Protein AF-A0A935R454-F1 (afdb_monomer)

Structure (mmCIF, N/CA/C/O backbone):
data_AF-A0A935R454-F1
#
_entry.id   AF-A0A935R454-F1
#
loop_
_atom_site.group_PDB
_atom_site.id
_atom_site.type_symbol
_atom_site.label_atom_id
_atom_site.label_alt_id
_atom_site.label_comp_id
_atom_site.label_asym_id
_atom_site.label_entity_id
_atom_site.label_seq_id
_atom_site.pdbx_PDB_ins_code
_atom_site.Cartn_x
_atom_site.Cartn_y
_atom_site.Cartn_z
_atom_site.occupancy
_atom_site.B_iso_or_equiv
_atom_site.auth_seq_id
_atom_site.auth_comp_id
_atom_site.auth_asym_id
_atom_site.auth_atom_id
_atom_site.pdbx_PDB_model_num
ATOM 1 N N . MET A 1 1 ? -0.059 17.814 -6.942 1.00 78.50 1 MET A N 1
ATOM 2 C CA . MET A 1 1 ? -0.099 16.395 -6.519 1.00 78.50 1 MET A CA 1
ATOM 3 C C . MET A 1 1 ? 0.068 16.207 -5.015 1.00 78.50 1 MET A C 1
ATOM 5 O O . MET A 1 1 ? -0.804 15.588 -4.428 1.00 78.50 1 MET A O 1
ATOM 9 N N . GLY A 1 2 ? 1.094 16.773 -4.363 1.00 90.25 2 GLY A N 1
ATOM 10 C CA . GLY A 1 2 ? 1.330 16.568 -2.919 1.00 90.25 2 GLY A CA 1
ATOM 11 C C . GLY A 1 2 ? 0.127 16.849 -2.003 1.00 90.25 2 GLY A C 1
ATOM 12 O O . GLY A 1 2 ? -0.226 16.001 -1.195 1.00 90.25 2 GLY A O 1
ATOM 13 N N . ILE A 1 3 ? -0.570 17.978 -2.187 1.00 94.25 3 ILE A N 1
ATOM 14 C CA . ILE A 1 3 ? -1.770 18.321 -1.391 1.00 94.25 3 ILE A CA 1
ATOM 15 C C . ILE A 1 3 ? -2.903 17.301 -1.583 1.00 94.25 3 ILE A C 1
ATOM 17 O O . ILE A 1 3 ? -3.573 16.946 -0.619 1.00 94.25 3 ILE A O 1
ATOM 21 N N . LEU A 1 4 ? -3.093 16.792 -2.805 1.00 93.69 4 LEU A N 1
ATOM 22 C CA . LEU A 1 4 ? -4.108 15.772 -3.092 1.00 93.69 4 LEU A CA 1
ATOM 23 C C . LEU A 1 4 ? -3.781 14.453 -2.387 1.00 93.69 4 LEU A C 1
ATOM 25 O O . LEU A 1 4 ? -4.670 13.838 -1.808 1.00 93.69 4 LEU A O 1
ATOM 29 N N . ILE A 1 5 ? -2.505 14.053 -2.387 1.00 92.44 5 ILE A N 1
ATOM 30 C CA . ILE A 1 5 ? -2.034 12.842 -1.700 1.00 92.44 5 ILE A CA 1
ATOM 31 C C . ILE A 1 5 ? -2.239 12.980 -0.190 1.00 92.44 5 ILE A C 1
ATOM 33 O O . ILE A 1 5 ? -2.817 12.096 0.436 1.00 92.44 5 ILE A O 1
ATOM 37 N N . VAL A 1 6 ? -1.823 14.107 0.393 1.00 95.19 6 VAL A N 1
ATOM 38 C CA . VAL A 1 6 ? -1.998 14.377 1.828 1.00 95.19 6 VAL A CA 1
ATOM 39 C C . VAL A 1 6 ? -3.483 14.415 2.201 1.00 95.19 6 VAL A C 1
ATOM 41 O O . VAL A 1 6 ? -3.870 13.829 3.208 1.00 95.19 6 VAL A O 1
ATOM 44 N N . GLY A 1 7 ? -4.325 15.038 1.372 1.00 96.62 7 GLY A N 1
ATOM 45 C CA . GLY A 1 7 ? -5.773 15.080 1.574 1.00 96.62 7 GLY A CA 1
ATOM 46 C C . GLY A 1 7 ? -6.421 13.694 1.523 1.00 96.62 7 GLY A C 1
ATOM 47 O O . GLY A 1 7 ? -7.168 13.332 2.431 1.00 96.62 7 GLY A O 1
ATOM 48 N N . ALA A 1 8 ? -6.095 12.891 0.507 1.00 94.31 8 ALA A N 1
ATOM 49 C CA . ALA A 1 8 ? -6.596 11.524 0.371 1.00 94.31 8 ALA A CA 1
ATOM 50 C C . ALA A 1 8 ? -6.142 10.631 1.535 1.00 94.31 8 ALA A C 1
ATOM 52 O O . ALA A 1 8 ? -6.946 9.886 2.093 1.00 94.31 8 ALA A O 1
ATOM 53 N N . MET A 1 9 ? -4.880 10.751 1.953 1.00 94.12 9 MET A N 1
ATOM 54 C CA . MET A 1 9 ? -4.337 10.002 3.084 1.00 94.12 9 MET A CA 1
ATOM 55 C C . MET A 1 9 ? -4.991 10.417 4.407 1.00 94.12 9 MET A C 1
ATOM 57 O O . MET A 1 9 ? -5.334 9.560 5.218 1.00 94.12 9 MET A O 1
ATOM 61 N N . GLY A 1 10 ? -5.240 11.714 4.608 1.00 96.31 10 GLY A N 1
ATOM 62 C CA . GLY A 1 10 ? -5.985 12.215 5.762 1.00 96.31 10 GLY A CA 1
ATOM 63 C C . GLY A 1 10 ? -7.411 11.662 5.815 1.00 96.31 10 GLY A C 1
ATOM 64 O O . GLY A 1 10 ? -7.822 11.119 6.840 1.00 96.31 10 GLY A O 1
ATOM 65 N N . LEU A 1 11 ? -8.146 11.724 4.700 1.00 96.62 11 LEU A N 1
ATOM 66 C CA . LEU A 1 11 ? -9.494 11.157 4.597 1.00 96.62 11 LEU A CA 1
ATOM 67 C C . LEU A 1 11 ? -9.499 9.650 4.880 1.00 96.62 11 LEU A C 1
ATOM 69 O O . LEU A 1 11 ? -10.340 9.159 5.631 1.00 96.62 11 LEU A O 1
ATOM 73 N N . TYR A 1 12 ? -8.533 8.925 4.322 1.00 95.25 12 TYR A N 1
ATOM 74 C CA . TYR A 1 12 ? -8.371 7.497 4.552 1.00 95.25 12 TYR A CA 1
ATOM 75 C C . TYR A 1 12 ? -8.172 7.165 6.039 1.00 95.25 12 TYR A C 1
ATOM 77 O O . TYR A 1 12 ? -8.845 6.281 6.573 1.00 95.25 12 TYR A O 1
ATOM 85 N N . LEU A 1 13 ? -7.303 7.905 6.734 1.00 95.56 13 LEU A N 1
ATOM 86 C CA . LEU A 1 13 ? -7.059 7.717 8.166 1.00 95.56 13 LEU A CA 1
ATOM 87 C C . LEU A 1 13 ? -8.311 7.999 9.007 1.00 95.56 13 LEU A C 1
ATOM 89 O O . LEU A 1 13 ? -8.588 7.257 9.951 1.00 95.56 13 LEU A O 1
ATOM 93 N N . LEU A 1 14 ? -9.097 9.019 8.647 1.00 97.69 14 LEU A N 1
ATOM 94 C CA . LEU A 1 14 ? -10.372 9.312 9.309 1.00 97.69 14 LEU A CA 1
ATOM 95 C C . LEU A 1 14 ? -11.369 8.158 9.149 1.00 97.69 14 LEU A C 1
ATOM 97 O O . LEU A 1 14 ? -11.993 7.740 10.127 1.00 97.69 14 LEU A O 1
ATOM 101 N N . ILE A 1 15 ? -11.480 7.603 7.939 1.00 97.12 15 ILE A N 1
ATOM 102 C CA . ILE A 1 15 ? -12.331 6.440 7.665 1.00 97.12 15 ILE A CA 1
ATOM 103 C C . ILE A 1 15 ? -11.849 5.231 8.472 1.00 97.12 15 ILE A C 1
ATOM 105 O O . ILE A 1 15 ? -12.650 4.596 9.157 1.00 97.12 15 ILE A O 1
ATOM 109 N N . ALA A 1 16 ? -10.547 4.936 8.452 1.00 96.19 16 ALA A N 1
ATOM 110 C CA . ALA A 1 16 ? -9.969 3.817 9.192 1.00 96.19 16 ALA A CA 1
ATOM 111 C C . ALA A 1 16 ? -10.243 3.921 10.697 1.00 96.19 16 ALA A C 1
ATOM 113 O O . ALA A 1 16 ? -10.654 2.942 11.325 1.00 96.19 16 ALA A O 1
ATOM 114 N N . PHE A 1 17 ? -10.093 5.115 11.269 1.00 97.19 17 PHE A N 1
ATOM 115 C CA . PHE A 1 17 ? -10.397 5.360 12.674 1.00 97.19 17 PHE A CA 1
ATOM 116 C C . PHE A 1 17 ? -11.884 5.139 12.986 1.00 97.19 17 PHE A C 1
ATOM 118 O O . PHE A 1 17 ? -12.220 4.447 13.951 1.00 97.19 17 PHE A O 1
ATOM 125 N N . GLY A 1 18 ? -12.778 5.645 12.130 1.00 97.44 18 GLY A N 1
ATOM 126 C CA . GLY A 1 18 ? -14.220 5.419 12.240 1.00 97.44 18 GLY A CA 1
ATOM 127 C C . GLY A 1 18 ? -14.598 3.936 12.186 1.00 97.44 18 GLY A C 1
ATOM 128 O O . GLY A 1 18 ? -15.379 3.471 13.018 1.00 97.44 18 GLY A O 1
ATOM 129 N N . VAL A 1 19 ? -13.995 3.169 11.273 1.00 97.12 19 VAL A N 1
ATOM 130 C CA . VAL A 1 19 ? -14.208 1.717 11.146 1.00 97.12 19 VAL A CA 1
ATOM 131 C C . VAL A 1 19 ? -13.766 0.980 12.410 1.00 97.12 19 VAL A C 1
ATOM 133 O O . VAL A 1 19 ? -14.515 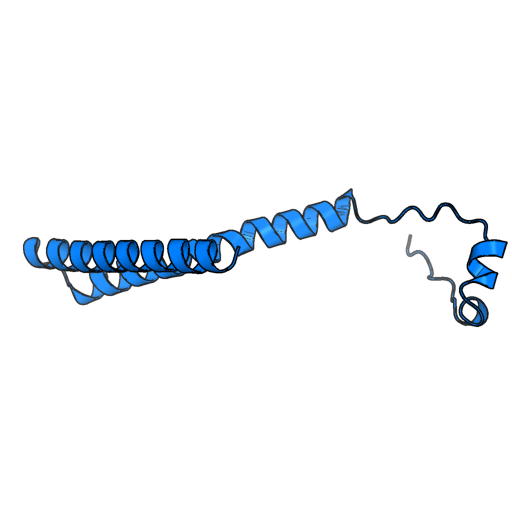0.146 12.923 1.00 97.12 19 VAL A O 1
ATOM 136 N N . VAL A 1 20 ? -12.594 1.305 12.964 1.00 96.88 20 VAL A N 1
ATOM 137 C CA . VAL A 1 20 ? -12.089 0.669 14.193 1.00 96.88 20 VAL A CA 1
ATOM 138 C C . VAL A 1 20 ? -12.986 0.988 15.390 1.00 96.88 20 VAL A C 1
ATOM 140 O O . VAL A 1 20 ? -13.363 0.077 16.133 1.00 96.88 20 VAL A O 1
ATOM 143 N N . ILE A 1 21 ? -13.394 2.249 15.565 1.00 96.81 21 ILE A N 1
ATOM 144 C CA . ILE A 1 21 ? -14.331 2.640 16.631 1.00 96.81 21 ILE A CA 1
ATOM 145 C C . ILE A 1 21 ? -15.677 1.934 16.459 1.00 96.81 21 ILE A C 1
ATOM 147 O O . ILE A 1 21 ? -16.239 1.432 17.438 1.00 96.81 21 ILE A O 1
ATOM 151 N N . GLY A 1 22 ? -16.189 1.865 15.230 1.00 96.62 22 GLY A N 1
ATOM 152 C CA . GLY A 1 22 ? -17.421 1.158 14.898 1.00 96.62 22 GLY A CA 1
ATOM 153 C C . GLY A 1 22 ? -17.338 -0.328 15.249 1.00 96.62 22 GLY A C 1
ATOM 154 O O . GLY A 1 22 ? -18.224 -0.847 15.928 1.00 96.62 22 GLY A O 1
ATOM 155 N N . ALA A 1 23 ? -16.239 -0.992 14.884 1.00 96.38 23 ALA A N 1
ATOM 156 C CA . ALA A 1 23 ? -15.988 -2.397 15.196 1.00 96.38 23 ALA A CA 1
ATOM 157 C C . ALA A 1 23 ? -15.904 -2.651 16.710 1.00 96.38 23 ALA A C 1
ATOM 159 O O . ALA A 1 23 ? -16.514 -3.595 17.218 1.00 96.38 23 ALA A O 1
ATOM 160 N N . ILE A 1 24 ? -15.212 -1.784 17.455 1.00 95.88 24 ILE A N 1
ATOM 161 C CA . ILE A 1 24 ? -15.131 -1.859 18.922 1.00 95.88 24 ILE A CA 1
ATOM 162 C C . ILE A 1 24 ? -16.515 -1.660 19.550 1.00 95.88 24 ILE A C 1
ATOM 164 O O . ILE A 1 24 ? -16.914 -2.427 20.430 1.00 95.88 24 ILE A O 1
ATOM 168 N N . SER A 1 25 ? -17.265 -0.660 19.087 1.00 95.69 25 SER A N 1
ATOM 169 C CA . SER A 1 25 ? -18.609 -0.349 19.584 1.00 95.69 25 SER A CA 1
ATOM 170 C C . SER A 1 25 ? -19.584 -1.494 19.313 1.00 95.69 25 SER A C 1
ATOM 172 O O . SER A 1 25 ? -20.356 -1.874 20.194 1.00 95.69 25 SER A O 1
ATOM 174 N N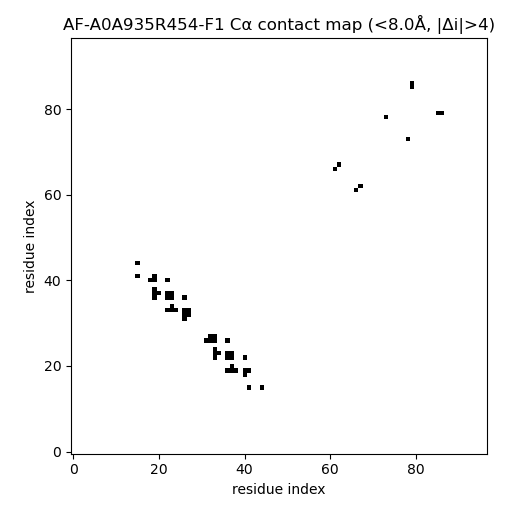 . HIS A 1 26 ? -19.516 -2.091 18.123 1.00 94.69 26 HIS A N 1
ATOM 175 C CA . HIS A 1 26 ? -20.291 -3.272 17.757 1.00 94.69 26 HIS A CA 1
ATOM 176 C C . HIS A 1 26 ? -19.942 -4.468 18.651 1.00 94.69 26 HIS A C 1
ATOM 178 O O . HIS A 1 26 ? -20.845 -5.099 19.203 1.00 94.69 26 HIS A O 1
ATOM 184 N N . ALA A 1 27 ? -18.651 -4.745 18.852 1.00 94.69 27 ALA A N 1
ATOM 185 C CA . ALA A 1 27 ? -18.200 -5.841 19.703 1.00 94.69 27 ALA A CA 1
ATOM 186 C C . ALA A 1 27 ? -18.683 -5.676 21.150 1.00 94.69 27 ALA A C 1
ATOM 188 O O . ALA A 1 27 ? -19.196 -6.630 21.730 1.00 94.69 27 ALA A O 1
ATOM 189 N N . ARG A 1 28 ? -18.608 -4.455 21.698 1.00 94.12 28 ARG A N 1
ATOM 190 C CA . ARG A 1 28 ? -19.084 -4.143 23.053 1.00 94.12 28 ARG A CA 1
ATOM 191 C C . ARG A 1 28 ? -20.584 -4.395 23.209 1.00 94.12 28 ARG A C 1
ATOM 193 O O . ARG A 1 28 ? -20.986 -5.014 24.187 1.00 94.12 28 ARG A O 1
ATOM 200 N N . LYS A 1 29 ? -21.396 -3.962 22.237 1.00 94.81 29 LYS A N 1
ATOM 201 C CA . LYS A 1 29 ? -22.859 -4.155 22.247 1.00 94.81 29 LYS A CA 1
ATOM 202 C C . LYS A 1 29 ? -23.275 -5.628 22.185 1.00 94.81 29 LYS A C 1
ATOM 204 O O . LYS A 1 29 ? -24.311 -5.978 22.728 1.00 94.81 29 LYS A O 1
ATOM 209 N N . HIS A 1 30 ? -22.468 -6.481 21.556 1.00 93.31 30 HIS A N 1
ATOM 210 C CA . HIS A 1 30 ? -22.757 -7.911 21.393 1.00 93.31 30 HIS A CA 1
ATOM 211 C C . HIS A 1 30 ? -22.011 -8.800 22.402 1.00 93.31 30 HIS A C 1
ATOM 213 O O . HIS A 1 30 ? -21.932 -10.009 22.199 1.00 93.31 30 HIS A O 1
ATOM 219 N N . GLY A 1 31 ? -21.401 -8.221 23.446 1.00 92.12 31 GLY A N 1
ATOM 220 C CA . GLY A 1 31 ? -20.638 -8.976 24.449 1.00 92.12 31 GLY A CA 1
ATOM 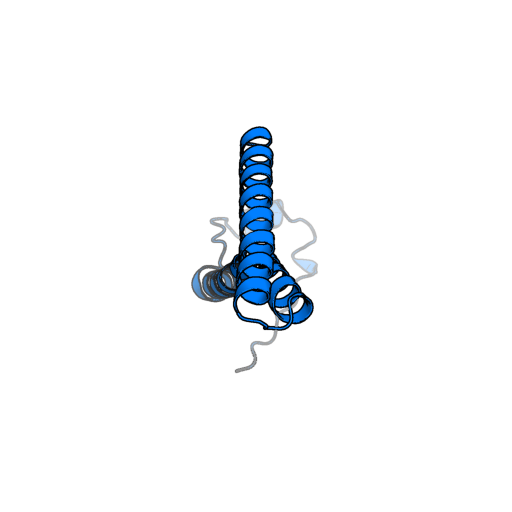221 C C . GLY A 1 31 ? -19.395 -9.689 23.897 1.00 92.12 31 GLY A C 1
ATOM 222 O O . GLY A 1 31 ? -18.872 -10.607 24.525 1.00 92.12 31 GLY A O 1
ATOM 223 N N . LYS A 1 32 ? -18.909 -9.297 22.713 1.00 92.12 32 LYS A N 1
ATOM 224 C CA . LYS A 1 32 ? -17.717 -9.870 22.075 1.00 92.12 32 LYS A CA 1
ATOM 225 C C . LYS A 1 32 ? -16.450 -9.159 22.554 1.00 92.12 32 LYS A C 1
ATOM 227 O O . LYS A 1 32 ? -16.475 -8.028 23.033 1.00 92.12 32 LYS A O 1
ATOM 232 N N . SER A 1 33 ? -15.303 -9.810 22.360 1.00 92.75 33 SER A N 1
ATOM 233 C CA . SER A 1 33 ? -13.998 -9.227 22.693 1.00 92.75 33 SER A CA 1
ATOM 234 C C . SER A 1 33 ? -13.702 -7.983 21.846 1.00 92.75 33 SER A C 1
ATOM 236 O O . SER A 1 33 ? -13.380 -8.085 20.661 1.00 92.75 33 SER A O 1
ATOM 238 N N . THR A 1 34 ? -13.744 -6.808 22.474 1.00 93.00 34 THR A N 1
ATOM 239 C CA . THR A 1 34 ? -13.409 -5.516 21.852 1.00 93.00 34 THR A CA 1
ATOM 240 C C . THR A 1 34 ? -11.987 -5.491 21.302 1.00 93.00 34 THR A C 1
ATOM 242 O O . THR A 1 34 ? -1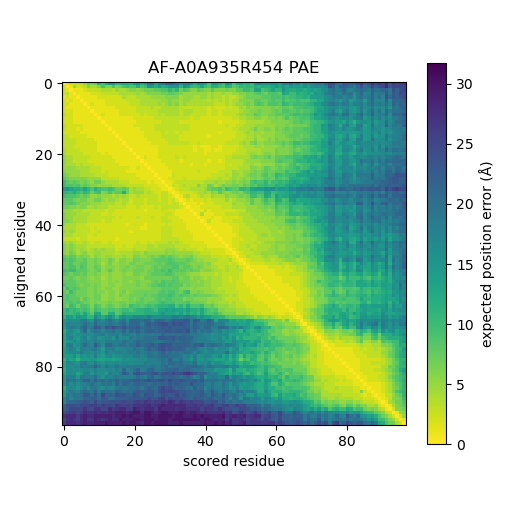1.758 -4.962 20.219 1.00 93.00 34 THR A O 1
ATOM 245 N N . LYS A 1 35 ? -11.039 -6.127 22.003 1.00 91.81 35 LYS A N 1
ATOM 246 C CA . LYS A 1 35 ? -9.635 -6.214 21.589 1.00 91.81 35 LYS A CA 1
ATOM 247 C C . LYS A 1 35 ? -9.481 -6.975 20.270 1.00 91.81 35 LYS A C 1
ATOM 249 O O . LYS A 1 35 ? -8.814 -6.476 19.372 1.00 91.81 35 LYS A O 1
ATOM 254 N N . ARG A 1 36 ? -10.116 -8.146 20.124 1.00 93.75 36 ARG A N 1
ATOM 255 C CA . ARG A 1 36 ? -10.028 -8.946 18.885 1.00 93.7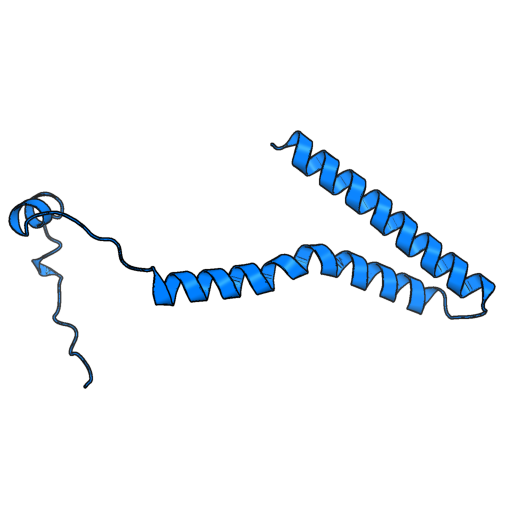5 36 ARG A CA 1
ATOM 256 C C . ARG A 1 36 ? -10.641 -8.215 17.690 1.00 93.75 36 ARG A C 1
ATOM 258 O O . ARG A 1 36 ? -10.032 -8.183 16.629 1.00 93.75 36 ARG A O 1
ATOM 265 N N . TRP A 1 37 ? -11.808 -7.599 17.874 1.00 95.44 37 TRP A N 1
ATOM 266 C CA . TRP A 1 37 ? -12.492 -6.869 16.802 1.00 95.44 37 TRP A CA 1
ATOM 267 C C . TRP A 1 37 ? -11.787 -5.565 16.422 1.00 95.44 37 TRP A C 1
ATOM 269 O O . TRP A 1 37 ? -11.663 -5.275 15.238 1.00 95.44 37 TRP A O 1
ATOM 279 N N . GLY A 1 38 ? -11.272 -4.815 17.401 1.00 94.88 38 GLY A N 1
ATOM 280 C CA . GLY A 1 38 ? -10.496 -3.600 17.148 1.00 94.88 38 GLY A CA 1
ATOM 281 C C . GLY A 1 38 ? -9.200 -3.887 16.390 1.00 94.88 38 GLY A C 1
ATOM 282 O O . GLY A 1 38 ? -8.954 -3.268 15.360 1.00 94.88 38 GLY A O 1
ATOM 283 N N . TRP A 1 39 ? -8.411 -4.870 16.842 1.00 96.19 39 TRP A N 1
ATOM 284 C CA . TRP A 1 39 ? -7.185 -5.274 16.142 1.00 96.19 39 TRP A CA 1
ATOM 285 C C . TRP A 1 39 ? -7.463 -5.874 14.765 1.00 96.19 39 TRP A C 1
ATOM 287 O O . TRP A 1 39 ? -6.742 -5.564 13.824 1.00 96.19 39 TRP A O 1
ATOM 297 N N . GLY A 1 40 ? -8.519 -6.682 14.625 1.00 96.50 40 GLY A N 1
ATOM 298 C CA . GLY A 1 40 ? -8.929 -7.223 13.330 1.00 96.50 40 GLY A CA 1
ATOM 299 C C . GLY A 1 40 ? -9.293 -6.122 12.335 1.00 96.50 40 GLY A C 1
ATOM 300 O O . GLY A 1 40 ? -8.780 -6.111 11.221 1.00 96.50 40 GLY A O 1
ATOM 301 N N . ALA A 1 41 ? -10.113 -5.153 12.751 1.00 95.81 41 ALA A N 1
ATOM 302 C CA . ALA A 1 41 ? -10.480 -4.015 11.912 1.00 95.81 41 ALA A CA 1
ATOM 303 C C . ALA A 1 41 ? -9.267 -3.140 11.556 1.00 95.81 41 ALA A C 1
ATOM 305 O 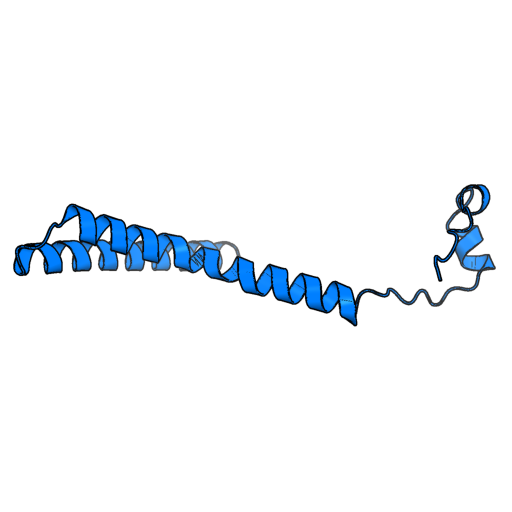O . ALA A 1 41 ? -9.110 -2.759 10.399 1.00 95.81 41 ALA A O 1
ATOM 306 N N . ALA A 1 42 ? -8.384 -2.863 12.520 1.00 95.12 42 ALA A N 1
ATOM 307 C CA . ALA A 1 42 ? -7.171 -2.084 12.281 1.00 95.12 42 ALA A CA 1
ATOM 308 C C . ALA A 1 42 ? -6.225 -2.785 11.294 1.00 95.12 42 ALA A C 1
ATOM 310 O O . ALA A 1 42 ? -5.695 -2.134 10.399 1.00 95.12 42 ALA A O 1
ATOM 311 N N . LEU A 1 43 ? -6.057 -4.105 11.421 1.00 95.38 43 LEU A N 1
ATOM 312 C CA . LEU A 1 43 ? -5.247 -4.914 10.512 1.00 95.38 43 LEU A CA 1
ATOM 313 C C . LEU A 1 43 ? -5.824 -4.911 9.091 1.00 95.38 43 LEU A C 1
ATOM 315 O O . LEU A 1 43 ? -5.082 -4.684 8.142 1.00 95.38 43 LEU A O 1
ATOM 319 N N . VAL A 1 44 ? -7.139 -5.114 8.945 1.00 95.06 44 VAL A N 1
ATOM 320 C CA . VAL A 1 44 ? -7.817 -5.067 7.639 1.00 95.06 44 VAL A CA 1
ATOM 321 C C . VAL A 1 44 ? -7.623 -3.708 6.980 1.00 95.06 44 VAL A C 1
ATOM 323 O O . VAL A 1 44 ? -7.205 -3.663 5.827 1.00 95.06 44 VAL A O 1
ATOM 326 N N . MET A 1 45 ? -7.859 -2.613 7.710 1.00 95.62 45 MET A N 1
ATOM 327 C CA . MET A 1 45 ? -7.614 -1.275 7.174 1.00 95.62 45 MET A CA 1
ATOM 328 C C . MET A 1 45 ? -6.140 -1.120 6.791 1.00 95.62 45 MET A C 1
ATOM 330 O O . MET A 1 45 ? -5.842 -0.805 5.651 1.00 95.62 45 MET A O 1
ATOM 334 N N . TYR A 1 46 ? -5.193 -1.426 7.678 1.00 90.50 46 TYR A N 1
ATOM 335 C CA . TYR A 1 46 ? -3.762 -1.326 7.371 1.00 90.50 46 TYR A CA 1
ATOM 336 C C . TYR A 1 46 ? -3.350 -2.076 6.096 1.00 90.50 46 TYR A C 1
ATOM 338 O O . TYR A 1 46 ? -2.509 -1.584 5.351 1.00 90.50 46 TYR A O 1
ATOM 346 N N . LEU A 1 47 ? -3.954 -3.234 5.829 1.00 91.81 47 LEU A N 1
ATOM 347 C CA . LEU A 1 47 ? -3.658 -4.023 4.643 1.00 91.81 47 LEU A CA 1
ATOM 348 C C . LEU A 1 47 ? -4.174 -3.381 3.352 1.00 91.81 47 LEU A C 1
ATOM 350 O O . LEU A 1 47 ? -3.478 -3.502 2.359 1.00 91.81 47 LEU A O 1
ATOM 354 N N . ILE A 1 48 ? -5.314 -2.680 3.328 1.00 90.69 48 ILE A N 1
ATOM 355 C CA . ILE A 1 48 ? -5.925 -2.167 2.079 1.00 90.69 48 ILE A CA 1
ATOM 356 C C . ILE A 1 48 ? -4.932 -1.405 1.177 1.00 90.69 48 ILE A C 1
ATOM 358 O O . ILE A 1 48 ? -4.854 -1.746 -0.002 1.00 90.69 48 ILE A O 1
ATOM 362 N N . PRO A 1 49 ? -4.137 -0.435 1.672 1.00 85.62 49 PRO A N 1
ATOM 363 C CA . PRO A 1 49 ? -3.138 0.237 0.848 1.00 85.62 49 PRO A CA 1
ATOM 364 C C . PRO A 1 49 ? -2.079 -0.713 0.288 1.00 85.62 49 PRO A C 1
ATOM 366 O O . PRO A 1 49 ? -1.643 -0.508 -0.829 1.00 85.62 49 PRO A O 1
ATOM 369 N N . PHE A 1 50 ? -1.708 -1.766 1.023 1.00 85.31 50 PHE A N 1
ATOM 370 C CA . PHE A 1 50 ? -0.726 -2.768 0.591 1.00 85.31 50 PHE A CA 1
ATOM 371 C C . PHE A 1 50 ? -1.258 -3.757 -0.451 1.00 85.31 50 PHE A C 1
ATOM 373 O O . PHE A 1 50 ? -0.477 -4.523 -1.018 1.00 85.31 50 PHE A O 1
ATOM 380 N N . TRP A 1 51 ? -2.568 -3.788 -0.712 1.00 86.69 51 TRP A N 1
ATOM 381 C CA . TRP A 1 51 ? -3.122 -4.666 -1.744 1.00 86.69 51 TRP A CA 1
ATOM 382 C C . TRP A 1 51 ? -2.740 -4.226 -3.160 1.00 86.69 51 TRP A C 1
ATOM 384 O O . TRP A 1 51 ? -2.854 -5.039 -4.072 1.00 86.69 51 TRP A O 1
ATOM 394 N N . ASP A 1 52 ? -2.260 -2.993 -3.357 1.00 88.12 52 ASP A N 1
ATOM 395 C CA . ASP A 1 52 ? -1.759 -2.504 -4.647 1.00 88.12 52 ASP A CA 1
ATOM 396 C C . ASP A 1 52 ? -0.432 -3.161 -5.067 1.00 88.12 52 ASP A C 1
ATOM 398 O O . ASP A 1 52 ? -0.117 -3.247 -6.257 1.00 88.12 52 ASP A O 1
ATOM 402 N N . TRP A 1 53 ? 0.324 -3.691 -4.106 1.00 88.88 53 TRP A N 1
ATOM 403 C CA . TRP A 1 53 ? 1.635 -4.270 -4.348 1.00 88.88 53 TRP A CA 1
ATOM 404 C C . TRP A 1 53 ? 1.554 -5.530 -5.208 1.00 88.88 53 TRP A C 1
ATOM 406 O O . TRP A 1 53 ? 2.319 -5.689 -6.156 1.00 88.88 53 TRP A O 1
ATOM 416 N N . ILE A 1 54 ? 0.585 -6.403 -4.924 1.00 90.19 54 ILE A N 1
ATOM 417 C CA . ILE A 1 54 ? 0.379 -7.656 -5.661 1.00 90.19 54 ILE A CA 1
ATOM 418 C C . ILE A 1 54 ? 0.142 -7.400 -7.162 1.00 90.19 54 ILE A C 1
ATOM 420 O O . ILE A 1 54 ? 0.910 -7.931 -7.969 1.00 90.19 54 ILE A O 1
ATOM 424 N N . PRO A 1 55 ? -0.861 -6.596 -7.580 1.00 93.56 55 PRO A N 1
ATOM 425 C CA . PRO A 1 55 ? -1.071 -6.309 -8.992 1.00 93.56 55 PRO A CA 1
ATOM 426 C C . PRO A 1 55 ? 0.094 -5.520 -9.591 1.00 93.56 55 PRO A C 1
ATOM 428 O O . PRO A 1 55 ? 0.445 -5.780 -10.736 1.00 93.56 55 PRO A O 1
ATOM 431 N N . THR A 1 56 ? 0.743 -4.627 -8.837 1.00 94.19 56 THR A N 1
ATOM 432 C CA . THR A 1 56 ? 1.923 -3.894 -9.323 1.00 94.19 56 THR A CA 1
ATOM 433 C C . THR A 1 56 ? 3.050 -4.846 -9.714 1.00 94.19 56 THR A C 1
ATOM 435 O O . THR A 1 56 ? 3.578 -4.750 -10.820 1.00 94.19 56 THR A O 1
ATOM 438 N N . VAL A 1 57 ? 3.391 -5.805 -8.849 1.00 94.12 57 VAL A N 1
ATOM 439 C CA . VAL A 1 57 ? 4.434 -6.800 -9.136 1.00 94.12 57 VAL A CA 1
ATOM 440 C C . VAL A 1 57 ? 4.023 -7.712 -10.285 1.00 94.12 57 VAL A C 1
ATOM 442 O O . VAL A 1 57 ? 4.832 -7.959 -11.176 1.00 94.12 57 VAL A O 1
ATOM 445 N N . ALA A 1 58 ? 2.777 -8.187 -10.296 1.00 95.00 58 ALA A N 1
ATOM 446 C CA . ALA A 1 58 ? 2.287 -9.071 -11.349 1.00 95.00 58 ALA A CA 1
ATOM 447 C C . ALA A 1 58 ? 2.325 -8.393 -12.727 1.00 95.00 58 ALA A C 1
ATOM 449 O O . ALA A 1 58 ? 2.833 -8.960 -13.692 1.00 95.00 58 ALA A O 1
ATOM 450 N N . VAL A 1 59 ? 1.839 -7.154 -12.811 1.00 95.56 59 VAL A N 1
ATOM 451 C CA . VAL A 1 59 ? 1.837 -6.361 -14.045 1.00 95.56 59 VAL A CA 1
ATOM 452 C C . VAL A 1 59 ? 3.260 -6.003 -14.467 1.00 95.56 59 VAL A C 1
ATOM 454 O O . VAL A 1 59 ? 3.582 -6.084 -15.649 1.00 95.56 59 VAL A O 1
ATOM 457 N N . HIS A 1 60 ? 4.136 -5.668 -13.518 1.00 92.88 60 HIS A N 1
ATOM 458 C CA . HIS A 1 60 ? 5.548 -5.435 -13.808 1.00 92.88 60 HIS A CA 1
ATOM 459 C C . HIS A 1 60 ? 6.209 -6.671 -14.431 1.00 92.88 60 HIS A C 1
ATOM 461 O O . HIS A 1 60 ? 6.836 -6.560 -15.479 1.00 92.88 60 HIS A O 1
ATOM 467 N N . GLN A 1 61 ? 6.022 -7.852 -13.835 1.00 93.56 61 GLN A N 1
ATOM 468 C CA . GLN A 1 61 ? 6.540 -9.108 -14.382 1.00 93.56 61 GLN A CA 1
ATOM 469 C C . GLN A 1 61 ? 5.971 -9.411 -15.768 1.00 93.56 61 GLN A C 1
ATOM 471 O O . GLN A 1 61 ? 6.721 -9.816 -16.653 1.00 93.56 61 GLN A O 1
ATOM 476 N N . TYR A 1 62 ? 4.670 -9.186 -15.964 1.00 94.31 62 TYR A N 1
ATOM 477 C CA . TYR A 1 62 ? 4.011 -9.369 -17.251 1.00 94.31 62 TYR A CA 1
ATOM 478 C C . TYR A 1 62 ? 4.635 -8.481 -18.330 1.00 94.31 62 TYR A C 1
ATOM 480 O O . TYR A 1 62 ? 5.137 -9.004 -19.320 1.00 94.31 62 TYR A O 1
ATOM 488 N N . TYR A 1 63 ? 4.710 -7.166 -18.107 1.00 92.38 63 TYR A N 1
ATOM 489 C CA . TYR A 1 63 ? 5.321 -6.251 -19.072 1.00 92.38 63 TYR A CA 1
ATOM 490 C C . TYR A 1 63 ? 6.808 -6.526 -19.276 1.00 92.38 63 TYR A C 1
ATOM 492 O O . TYR A 1 63 ? 7.302 -6.413 -20.394 1.00 92.38 63 TYR A O 1
ATOM 500 N N . CYS A 1 64 ? 7.525 -6.961 -18.238 1.00 89.50 64 CYS A N 1
ATOM 501 C CA . CYS A 1 64 ? 8.902 -7.406 -18.400 1.00 89.50 64 CYS A CA 1
ATOM 502 C C . CYS A 1 64 ? 9.031 -8.667 -19.267 1.00 89.50 64 CYS A C 1
ATOM 504 O O . CYS A 1 64 ? 10.051 -8.847 -19.918 1.00 89.50 64 CYS A O 1
ATOM 506 N N . ALA A 1 65 ? 8.032 -9.545 -19.294 1.00 89.38 65 ALA A N 1
ATOM 507 C CA . ALA A 1 65 ? 8.060 -10.747 -20.119 1.00 89.38 65 ALA A CA 1
ATOM 508 C C . ALA A 1 65 ? 7.566 -10.500 -21.555 1.00 89.38 65 ALA A C 1
ATOM 510 O O . ALA A 1 65 ? 8.058 -11.138 -22.482 1.00 89.38 65 ALA A O 1
ATOM 511 N N . THR A 1 66 ? 6.595 -9.603 -21.748 1.00 88.69 66 THR A N 1
ATOM 512 C CA . THR A 1 66 ? 5.927 -9.399 -23.045 1.00 88.69 66 THR A CA 1
ATOM 513 C C . THR A 1 66 ? 6.450 -8.200 -23.824 1.00 88.69 66 THR A C 1
ATOM 515 O O . THR A 1 66 ? 6.454 -8.223 -25.051 1.00 88.69 66 THR A O 1
ATOM 518 N N . GLU A 1 67 ? 6.868 -7.150 -23.121 1.00 83.25 67 GLU A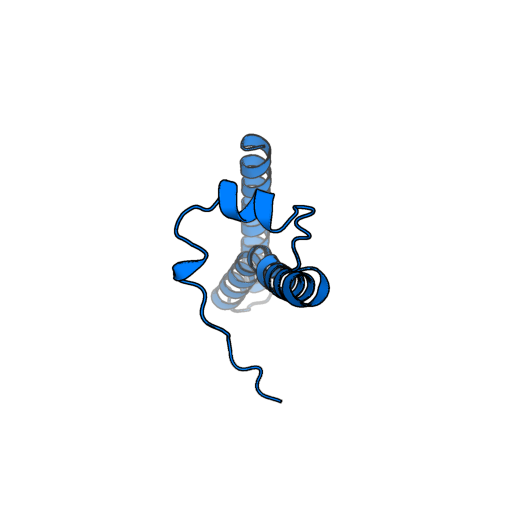 N 1
ATOM 519 C CA . GLU A 1 67 ? 7.162 -5.834 -23.695 1.00 83.25 67 GLU A CA 1
ATOM 520 C C . GLU A 1 67 ? 8.565 -5.323 -23.343 1.00 83.25 67 GLU A C 1
ATOM 522 O O . GLU A 1 67 ? 8.972 -4.274 -23.845 1.00 83.25 67 GLU A O 1
ATOM 527 N N . ALA A 1 68 ? 9.347 -6.049 -22.530 1.00 74.25 68 ALA A N 1
ATOM 528 C CA . ALA A 1 68 ? 10.746 -5.692 -22.317 1.00 74.25 68 ALA A CA 1
ATOM 529 C C . ALA A 1 68 ? 11.563 -5.968 -23.579 1.00 74.25 68 ALA A C 1
ATOM 531 O O . ALA A 1 68 ? 12.141 -7.031 -23.788 1.00 74.25 68 ALA A O 1
ATOM 532 N N . GLY A 1 69 ? 11.639 -4.949 -24.417 1.00 69.38 69 GLY A N 1
ATOM 533 C CA . GLY A 1 69 ? 12.544 -4.862 -25.541 1.00 69.38 69 GLY A CA 1
ATOM 534 C C . GLY A 1 69 ? 12.646 -3.402 -25.935 1.00 69.38 69 GLY A C 1
ATOM 535 O O . GLY A 1 69 ? 11.650 -2.779 -26.292 1.00 69.38 69 GLY A O 1
ATOM 536 N N . PHE A 1 70 ? 13.844 -2.828 -25.855 1.00 70.38 70 PHE A N 1
ATOM 537 C CA . PHE A 1 70 ? 14.082 -1.506 -26.417 1.00 70.38 70 PHE A CA 1
ATOM 538 C C . PHE A 1 70 ? 14.596 -1.668 -27.846 1.00 70.38 70 PHE A C 1
ATOM 540 O O . PHE A 1 70 ? 15.671 -2.225 -28.069 1.00 70.38 70 PHE A O 1
ATOM 547 N N . TRP A 1 71 ? 13.829 -1.180 -28.818 1.00 69.88 71 TRP A N 1
ATOM 548 C CA . TRP A 1 71 ? 14.261 -1.140 -30.211 1.00 69.88 71 TRP A CA 1
ATOM 549 C C . TRP A 1 71 ? 15.142 0.088 -30.435 1.00 69.88 71 TRP A C 1
ATOM 551 O O . TRP A 1 71 ? 14.663 1.219 -30.509 1.00 69.88 71 TRP A O 1
ATOM 561 N N . VAL A 1 72 ? 16.452 -0.138 -30.537 1.00 74.75 72 VAL A N 1
ATOM 562 C CA . VAL A 1 72 ? 17.420 0.900 -30.901 1.00 74.75 72 VAL A CA 1
ATOM 5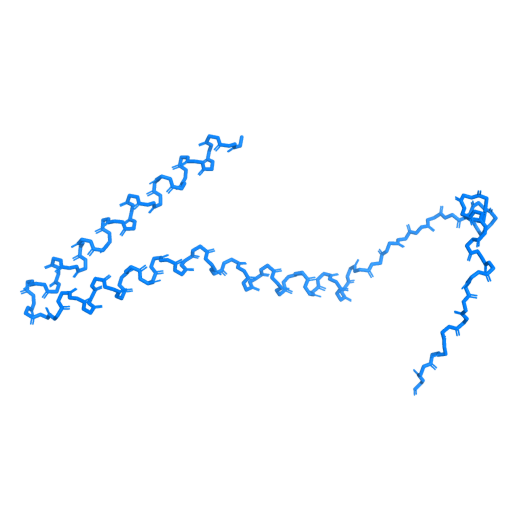63 C C . VAL A 1 72 ? 17.548 0.932 -32.425 1.00 74.75 72 VAL A C 1
ATOM 565 O O . VAL A 1 72 ? 18.252 0.111 -33.007 1.00 74.75 72 VAL A O 1
ATOM 568 N N . TYR A 1 73 ? 16.909 1.897 -33.088 1.00 79.56 73 TYR A N 1
ATOM 569 C CA . TYR A 1 73 ? 17.094 2.124 -34.528 1.00 79.56 73 TYR A CA 1
ATOM 570 C C . TYR A 1 73 ? 18.419 2.853 -34.799 1.00 79.56 73 TYR A C 1
ATOM 572 O O . TYR A 1 73 ? 18.435 4.039 -35.123 1.00 79.56 73 TYR A O 1
ATOM 580 N N . LYS A 1 74 ? 19.549 2.165 -34.612 1.00 85.94 74 LYS A N 1
ATOM 581 C CA . LYS A 1 74 ? 20.894 2.686 -34.903 1.00 85.94 74 LYS A CA 1
ATOM 582 C C . LYS A 1 74 ? 21.674 1.677 -35.731 1.00 85.94 74 LYS A C 1
ATOM 584 O O . LYS A 1 74 ? 21.525 0.472 -35.538 1.00 85.94 74 LYS A O 1
ATOM 589 N N . THR A 1 75 ? 22.527 2.164 -36.631 1.00 89.06 75 THR A N 1
ATOM 590 C CA . THR A 1 75 ? 23.473 1.277 -37.317 1.00 89.06 75 THR A CA 1
ATOM 591 C C . THR A 1 75 ? 24.576 0.837 -36.345 1.00 89.06 75 THR A C 1
ATOM 593 O O . THR A 1 75 ? 24.866 1.554 -35.375 1.00 89.06 75 THR A O 1
ATOM 596 N N . PRO A 1 76 ? 25.225 -0.316 -36.581 1.00 85.69 76 PRO A N 1
ATOM 597 C CA . PRO A 1 76 ? 26.348 -0.763 -35.759 1.00 85.69 76 PRO A CA 1
ATOM 598 C C . PRO A 1 76 ? 27.467 0.283 -35.636 1.00 85.69 76 PRO A C 1
ATOM 600 O O . PRO A 1 76 ? 28.077 0.423 -34.578 1.00 85.69 76 PRO A O 1
ATOM 603 N N . GLU A 1 77 ? 27.729 1.051 -36.693 1.00 89.38 77 GLU A N 1
ATOM 604 C CA . GLU A 1 77 ? 28.762 2.092 -36.731 1.00 89.38 77 GLU A CA 1
ATOM 605 C C . GLU A 1 77 ? 28.396 3.270 -35.830 1.00 89.38 77 GLU A C 1
ATOM 607 O O . GLU A 1 77 ? 29.235 3.756 -35.068 1.00 89.38 77 GLU A O 1
ATOM 612 N N . GLN A 1 78 ? 27.133 3.700 -35.877 1.00 90.69 78 GLN A N 1
ATOM 613 C CA . GLN A 1 78 ? 26.637 4.762 -35.014 1.00 90.69 78 GLN A CA 1
ATOM 614 C C . GLN A 1 78 ? 26.712 4.348 -33.540 1.00 90.69 78 GLN A C 1
ATOM 616 O O . GLN A 1 78 ? 27.211 5.111 -32.715 1.00 90.69 78 GLN A O 1
ATOM 621 N N . TRP A 1 79 ? 26.287 3.126 -33.211 1.00 88.81 79 TRP A N 1
ATOM 622 C CA . TRP A 1 79 ? 26.352 2.628 -31.838 1.00 88.81 79 TRP A CA 1
ATOM 623 C C . TRP A 1 79 ? 27.796 2.545 -31.319 1.00 88.81 79 TRP A C 1
ATOM 625 O O . TRP A 1 79 ? 28.062 2.991 -30.204 1.00 88.81 79 TRP A O 1
ATOM 635 N N . LYS A 1 80 ? 28.744 2.057 -32.135 1.00 89.38 80 LYS A N 1
ATOM 636 C CA . LYS A 1 80 ? 30.177 1.999 -31.782 1.00 89.38 80 LYS A CA 1
ATOM 637 C C . LYS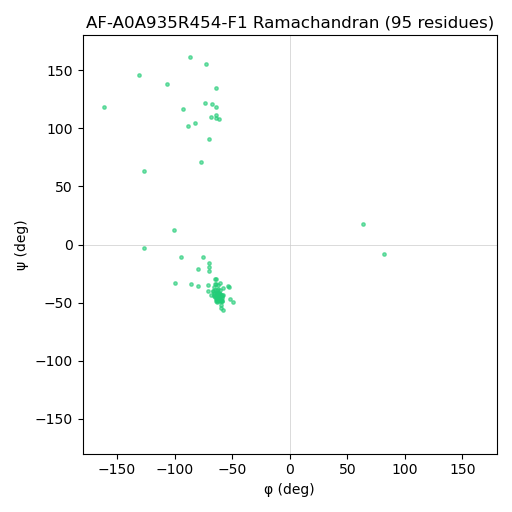 A 1 80 ? 30.771 3.381 -31.514 1.00 89.38 80 LYS A C 1
ATOM 639 O O . LYS A 1 80 ? 31.564 3.532 -30.592 1.00 89.38 80 LYS A O 1
ATOM 644 N N . LYS A 1 81 ? 30.380 4.391 -32.298 1.00 92.50 81 LYS A N 1
ATOM 645 C CA . LYS A 1 81 ? 30.826 5.778 -32.101 1.00 92.50 81 LYS A CA 1
ATOM 646 C C . LYS A 1 81 ? 30.312 6.366 -30.784 1.00 92.50 81 LYS A C 1
ATOM 648 O O . LYS A 1 81 ? 31.022 7.131 -30.141 1.00 92.50 81 LYS A O 1
ATOM 653 N N . GLU A 1 82 ? 29.087 6.020 -30.400 1.00 90.88 82 GLU A N 1
ATOM 654 C CA . GLU A 1 82 ? 28.453 6.490 -29.164 1.00 90.88 82 GLU A CA 1
ATOM 655 C C . GLU A 1 82 ? 28.924 5.725 -27.913 1.00 90.88 82 GLU A C 1
ATOM 657 O O . GLU A 1 82 ? 28.818 6.251 -26.809 1.00 90.88 82 GLU A O 1
ATOM 662 N N . ASN A 1 83 ? 29.463 4.510 -28.075 1.00 90.56 83 ASN A N 1
ATOM 663 C CA . ASN A 1 83 ? 29.888 3.625 -26.984 1.00 90.56 83 ASN A CA 1
ATOM 664 C C . ASN A 1 83 ? 31.356 3.176 -27.162 1.00 90.56 83 ASN A C 1
ATOM 666 O O . ASN A 1 83 ? 31.618 1.982 -27.357 1.00 90.56 83 ASN A O 1
ATOM 670 N N . PRO A 1 84 ? 32.332 4.105 -27.127 1.00 92.44 84 PRO A N 1
ATOM 671 C CA . PRO A 1 84 ? 33.738 3.767 -27.325 1.00 92.44 84 PRO A CA 1
ATOM 672 C C . PRO A 1 84 ? 34.250 2.853 -26.200 1.00 92.44 84 PRO A C 1
ATOM 674 O O . PRO A 1 84 ? 33.995 3.107 -25.025 1.00 92.44 84 PRO A O 1
ATOM 677 N N . GLY A 1 85 ? 34.982 1.792 -26.550 1.00 89.44 85 GLY A N 1
ATOM 678 C CA . GLY A 1 85 ? 35.580 0.861 -25.583 1.00 89.44 85 GLY A CA 1
ATOM 679 C C . GLY A 1 85 ? 34.641 -0.228 -25.046 1.00 89.44 85 GLY A C 1
ATOM 680 O O . GLY A 1 85 ? 35.095 -1.127 -24.343 1.00 89.44 85 GLY A O 1
ATOM 681 N N . VAL A 1 86 ? 33.336 -0.172 -25.347 1.00 91.25 86 VAL A N 1
ATOM 682 C CA . VAL A 1 86 ? 32.362 -1.185 -24.893 1.00 91.25 86 VAL A CA 1
ATOM 683 C C . VAL A 1 86 ? 32.427 -2.439 -25.760 1.00 91.25 86 VAL A C 1
ATOM 685 O O . VAL A 1 86 ? 32.271 -3.553 -25.263 1.00 91.25 86 VAL A O 1
ATOM 688 N N . MET A 1 87 ? 32.681 -2.275 -27.057 1.00 85.25 87 MET A N 1
ATOM 689 C CA . MET A 1 87 ? 32.653 -3.363 -28.034 1.00 85.25 87 MET A CA 1
ATOM 690 C C . MET A 1 87 ? 33.705 -4.441 -27.726 1.00 85.25 87 MET A C 1
ATOM 692 O O . MET A 1 87 ? 33.463 -5.633 -27.881 1.00 85.25 87 MET A O 1
ATOM 696 N N . GLU A 1 88 ? 34.851 -4.020 -27.212 1.00 88.00 88 GLU A N 1
ATOM 697 C CA . GLU A 1 88 ? 35.983 -4.844 -26.809 1.00 88.00 88 GLU A CA 1
ATOM 698 C C . GLU A 1 88 ? 35.682 -5.672 -25.548 1.00 88.00 88 GLU A C 1
ATOM 700 O O . GLU A 1 88 ? 36.343 -6.676 -25.294 1.00 88.00 88 GLU A O 1
ATOM 705 N N . THR A 1 89 ? 34.668 -5.274 -24.772 1.00 88.88 89 THR A N 1
ATOM 706 C CA . THR A 1 89 ? 34.235 -5.970 -23.549 1.00 88.88 89 THR A CA 1
ATOM 707 C C . THR A 1 89 ? 33.096 -6.960 -23.783 1.00 88.88 89 THR A C 1
ATOM 709 O O . THR A 1 89 ? 32.775 -7.745 -22.889 1.00 88.88 89 THR A O 1
ATOM 712 N N . LEU A 1 90 ? 32.472 -6.948 -24.969 1.00 85.19 90 LEU A N 1
ATOM 713 C CA . LEU A 1 90 ? 31.365 -7.852 -25.259 1.00 85.19 90 LEU A CA 1
ATOM 714 C C . LEU A 1 90 ? 31.890 -9.273 -25.479 1.00 85.19 90 LEU A C 1
ATOM 716 O O . LEU A 1 90 ? 32.678 -9.541 -26.383 1.00 85.19 90 LEU A O 1
ATOM 720 N N . VAL A 1 91 ? 31.394 -10.205 -24.671 1.00 84.19 91 VAL A N 1
ATOM 721 C CA . VAL A 1 91 ? 31.637 -11.642 -24.814 1.00 84.19 91 VAL A CA 1
ATOM 722 C C . VAL A 1 91 ? 30.382 -12.328 -25.336 1.00 84.19 91 VAL A C 1
ATOM 724 O O . VAL A 1 91 ? 29.269 -12.036 -24.896 1.00 84.19 91 VAL A O 1
ATOM 727 N N . ALA A 1 92 ? 30.551 -13.258 -26.277 1.00 77.00 92 ALA A N 1
ATOM 728 C CA . ALA A 1 92 ? 29.439 -14.046 -26.790 1.00 77.00 92 ALA A CA 1
ATOM 729 C C . ALA A 1 92 ? 28.858 -14.921 -25.665 1.00 77.00 92 ALA A C 1
ATOM 731 O O . ALA A 1 92 ? 29.497 -15.867 -25.202 1.00 77.00 92 ALA A O 1
ATOM 732 N N . GLN A 1 93 ? 27.637 -14.611 -25.228 1.00 68.81 93 GLN A N 1
ATOM 733 C CA . GLN A 1 93 ? 26.867 -15.484 -24.346 1.00 68.81 93 GLN A CA 1
ATOM 734 C C . GLN A 1 93 ? 26.498 -16.752 -25.123 1.00 68.81 93 GLN A C 1
ATOM 736 O O . GLN A 1 93 ? 25.864 -16.697 -26.178 1.00 68.81 93 GLN A O 1
ATOM 741 N N . ARG A 1 94 ? 26.931 -17.910 -24.620 1.00 59.75 94 ARG A N 1
ATOM 742 C CA . ARG A 1 94 ? 26.616 -19.210 -25.215 1.00 59.75 94 ARG A CA 1
ATOM 743 C C . ARG A 1 94 ? 25.119 -19.458 -25.022 1.00 59.75 94 ARG A C 1
ATOM 745 O O . ARG A 1 94 ? 24.682 -19.677 -23.898 1.00 59.75 94 ARG A O 1
ATOM 752 N N . ALA A 1 95 ? 24.340 -19.407 -26.100 1.00 58.44 95 ALA A N 1
ATOM 753 C CA . ALA A 1 95 ? 22.934 -19.785 -26.057 1.00 58.44 95 ALA A CA 1
ATOM 754 C C . ALA A 1 95 ? 22.841 -21.267 -25.657 1.00 58.44 95 ALA A C 1
ATOM 756 O O . ALA A 1 95 ? 23.226 -22.144 -26.432 1.00 58.44 95 ALA A O 1
ATOM 757 N N . TYR A 1 96 ? 22.398 -21.545 -24.429 1.00 51.72 96 TYR A N 1
ATOM 758 C CA . TYR A 1 96 ? 21.983 -22.892 -24.051 1.00 51.72 96 TYR A CA 1
ATOM 759 C C . TYR A 1 96 ? 20.757 -23.240 -24.900 1.00 51.72 96 TYR A C 1
ATOM 761 O O . TYR A 1 96 ? 19.759 -22.521 -24.873 1.00 51.72 96 TYR A O 1
ATOM 769 N N . ARG A 1 97 ? 20.906 -24.285 -25.717 1.00 46.94 97 ARG A N 1
ATOM 770 C CA . ARG A 1 97 ? 19.837 -24.904 -26.501 1.00 46.94 97 ARG A CA 1
ATOM 771 C C . ARG A 1 97 ? 19.116 -25.928 -25.635 1.00 46.94 97 ARG A C 1
ATOM 773 O O . ARG A 1 97 ? 19.827 -26.623 -24.874 1.00 46.94 97 ARG A O 1
#

Mean predicted aligned error: 10.14 Å

Radius of gyration: 26.77 Å; Cα contacts (8 Å, |Δi|>4): 29; chains: 1; bounding box: 59×43×62 Å

Secondary structure (DSSP, 8-state):
-HHHHHHHHHHHHHHHHHHHHHHHHHHHHTT--HHHHHHHHHHHHHHHHHTTHHHHHHHHHHHHHHT--------HHHHHHHSTTTGGG--------

Foldseek 3Di:
DVVVVVVVVVVLVVVLVVQLVVQLVVCVVVVHDSVVSSVVSNVVSVCPVVVVVVVVVVVVVVCCVPPPDDDDPDDPVRVCVVPPPVVVVDDDDPPDD

Sequence (97 aa):
MGILIVGAMGLYLLIAFGVVIGAISHARKHGKSTKRWGWGAALVMYLIPFWDWIPTVAVHQYYCATEAGFWVYKTPEQWKKENPGVMETLVAQRAYR

pLDDT: mean 89.22, std 9.83, range [46.94, 97.69]

Solvent-accessible surface area (backbone atoms only — not comparable to full-atom values): 5768 Å² total; per-residue (Å²): 108,70,66,58,53,53,50,53,51,50,53,51,51,54,50,47,51,51,49,23,52,48,36,26,54,52,21,56,78,68,76,42,64,35,66,60,38,26,53,50,42,46,51,55,52,66,44,59,76,59,59,57,53,60,59,51,53,52,50,50,54,47,44,56,73,77,61,70,69,86,86,74,96,63,55,72,66,58,49,47,71,76,40,74,78,50,72,85,69,66,70,88,76,78,77,83,128